Protein AF-W4LL40-F1 (afdb_monomer_lite)

InterPro domains:
  IPR016181 Acyl-CoA N-acyltransferase [SSF55729] (3-94)
  IPR054597 N-acyl amino acid synthase FeeM, catalytic core [PF21926] (8-106)

Secondary structure (DSSP, 8-state):
-HHHHHHHHIIIIIIT--S--SSSS---GGGG-TTEEEEEEEETTEEEEEEEEEE--TT--GGGGT---GGGS-TT---EEEEEEEE-HHHHTT---SS--S--------S----------

Foldseek 3Di:
DVLQQLLLCCFCPVPPNVDDDDDNGDDDPQVVDPQKDKAFDDDPPHTFWTKIKGWQDPVGDPCVVPDDCVVVDDPPDTDIDIDSGGGHPVVPVVPPPPDPDPDDDDDDDPDDDDPDPDDDD

Structure (mmCIF, N/CA/C/O backbone):
data_AF-W4LL40-F1
#
_entry.id   AF-W4LL40-F1
#
loop_
_atom_site.group_PDB
_atom_site.id
_atom_site.type_symbol
_atom_site.label_atom_id
_atom_site.label_alt_id
_atom_site.label_comp_id
_atom_site.label_asym_id
_atom_site.label_entity_id
_atom_site.label_seq_id
_atom_site.pdbx_PDB_ins_code
_atom_site.Cartn_x
_atom_site.Cartn_y
_atom_site.Cartn_z
_atom_site.occupancy
_atom_site.B_iso_or_equiv
_atom_site.auth_seq_id
_atom_site.auth_comp_id
_atom_site.auth_asym_id
_atom_site.auth_atom_id
_atom_site.pdbx_PDB_model_num
ATOM 1 N N . MET A 1 1 ? 7.031 0.241 10.222 1.00 74.25 1 MET A N 1
ATOM 2 C CA . MET A 1 1 ? 6.435 -0.694 9.242 1.00 74.25 1 MET A CA 1
ATOM 3 C C . MET A 1 1 ? 5.261 -1.504 9.801 1.00 74.25 1 MET A C 1
ATOM 5 O O . MET A 1 1 ? 4.165 -1.343 9.291 1.00 74.25 1 MET A O 1
ATOM 9 N N . LYS A 1 2 ? 5.415 -2.288 10.883 1.00 84.06 2 LYS A N 1
ATOM 10 C CA . LYS A 1 2 ? 4.340 -3.155 11.433 1.00 84.06 2 LYS A CA 1
ATOM 11 C C . LYS A 1 2 ? 2.975 -2.467 11.648 1.00 84.06 2 LYS A C 1
ATOM 13 O O . LYS A 1 2 ? 1.945 -3.053 11.338 1.00 84.06 2 LYS A O 1
ATOM 18 N N . LYS A 1 3 ? 2.966 -1.212 12.123 1.00 87.31 3 LYS A N 1
ATOM 19 C CA . LYS A 1 3 ? 1.735 -0.413 12.298 1.00 87.31 3 LYS A CA 1
ATOM 20 C C . LYS A 1 3 ? 0.994 -0.145 10.978 1.00 87.31 3 LYS A C 1
ATOM 22 O O . LYS A 1 3 ? -0.222 -0.244 10.951 1.00 87.31 3 LYS A O 1
ATOM 27 N N . LEU A 1 4 ? 1.715 0.150 9.894 1.00 87.81 4 LEU A N 1
ATOM 28 C CA . LEU A 1 4 ? 1.119 0.383 8.573 1.00 87.81 4 LEU A CA 1
ATOM 29 C C . LEU A 1 4 ? 0.469 -0.891 8.027 1.00 87.81 4 LEU A C 1
ATOM 31 O O . LEU A 1 4 ? -0.654 -0.836 7.545 1.00 87.81 4 LEU A O 1
ATOM 35 N N . LEU A 1 5 ? 1.153 -2.032 8.138 1.00 89.88 5 LEU A N 1
ATOM 36 C CA . LEU A 1 5 ? 0.642 -3.319 7.654 1.00 89.88 5 LEU A CA 1
ATOM 37 C C . LEU A 1 5 ? -0.648 -3.725 8.382 1.00 89.88 5 LEU A C 1
ATOM 39 O O . LEU A 1 5 ? -1.591 -4.192 7.749 1.00 89.88 5 LEU A O 1
ATOM 43 N N . ALA A 1 6 ? -0.703 -3.491 9.699 1.00 91.38 6 ALA A N 1
ATOM 44 C CA . ALA A 1 6 ? -1.904 -3.731 10.501 1.00 91.38 6 ALA A CA 1
ATOM 45 C C . ALA A 1 6 ? -3.056 -2.810 10.078 1.00 91.38 6 ALA A C 1
ATOM 47 O O . ALA A 1 6 ? -4.193 -3.242 9.938 1.00 91.38 6 ALA A O 1
ATOM 48 N N . VAL A 1 7 ? -2.760 -1.525 9.859 1.00 92.31 7 VAL A N 1
ATOM 49 C CA . VAL A 1 7 ? -3.774 -0.539 9.467 1.00 92.31 7 VAL A CA 1
ATO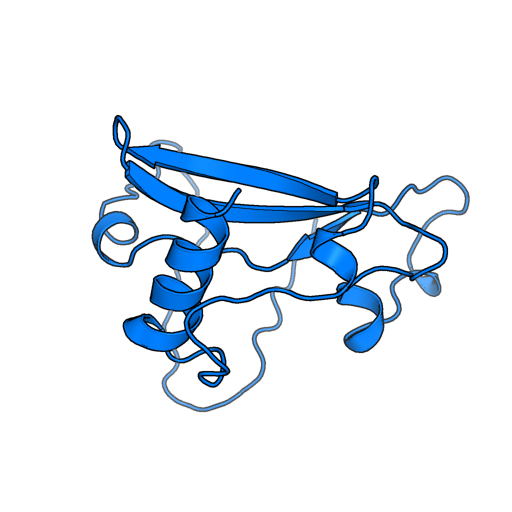M 50 C C . VAL A 1 7 ? -4.299 -0.797 8.060 1.00 92.31 7 VAL A C 1
ATOM 52 O O . VAL A 1 7 ? -5.494 -0.652 7.832 1.00 92.31 7 VAL A O 1
ATOM 55 N N . ARG A 1 8 ? -3.450 -1.242 7.129 1.00 92.06 8 ARG A N 1
ATOM 56 C CA . ARG A 1 8 ? -3.890 -1.686 5.802 1.00 92.06 8 ARG A CA 1
ATOM 57 C C . ARG A 1 8 ? -4.896 -2.818 5.894 1.00 92.06 8 ARG A C 1
ATOM 59 O O . ARG A 1 8 ? -5.938 -2.719 5.260 1.00 92.06 8 ARG A O 1
ATOM 66 N N . HIS A 1 9 ? -4.582 -3.858 6.671 1.00 93.00 9 HIS A N 1
ATOM 67 C CA . HIS A 1 9 ? -5.493 -4.984 6.888 1.00 93.00 9 HIS A CA 1
ATOM 68 C C . HIS A 1 9 ? -6.817 -4.490 7.473 1.00 93.00 9 HIS A C 1
ATOM 70 O O . HIS A 1 9 ? -7.852 -4.650 6.835 1.00 93.00 9 HIS A O 1
ATOM 76 N N . ARG A 1 10 ? -6.764 -3.733 8.572 1.00 93.38 10 ARG A N 1
ATOM 77 C CA . ARG A 1 10 ? -7.956 -3.157 9.203 1.00 93.38 10 ARG A CA 1
ATOM 78 C C . ARG A 1 10 ? -8.833 -2.360 8.232 1.00 93.38 10 ARG A C 1
ATOM 80 O O . ARG A 1 10 ? -10.049 -2.491 8.253 1.00 93.38 10 ARG A O 1
ATOM 87 N N . ILE A 1 11 ? -8.239 -1.524 7.380 1.00 93.06 11 ILE A N 1
ATOM 88 C CA . ILE A 1 11 ? -9.018 -0.684 6.462 1.00 93.06 11 ILE A CA 1
ATOM 89 C C . ILE A 1 11 ? -9.541 -1.501 5.272 1.00 93.06 11 ILE A C 1
ATOM 91 O O . ILE A 1 11 ? -10.724 -1.442 4.952 1.00 93.06 11 ILE A O 1
ATOM 95 N N . LEU A 1 12 ? -8.668 -2.239 4.586 1.00 91.75 12 LEU A N 1
ATOM 96 C CA . LEU A 1 12 ? -8.996 -2.877 3.307 1.00 91.75 12 LEU A CA 1
ATOM 97 C C . LEU A 1 12 ? -9.739 -4.208 3.469 1.00 91.75 12 LEU A C 1
ATOM 99 O O . LEU A 1 12 ? -10.446 -4.605 2.545 1.00 91.75 12 LEU A O 1
ATOM 103 N N . VAL A 1 13 ? -9.590 -4.881 4.610 1.00 92.12 13 VAL A N 1
ATOM 104 C CA . VAL A 1 13 ? -10.295 -6.125 4.945 1.00 92.12 13 VAL A CA 1
ATOM 105 C C . VAL A 1 13 ? -11.485 -5.813 5.848 1.00 92.12 13 VAL A C 1
ATOM 107 O O . VAL A 1 13 ? -12.621 -5.999 5.421 1.00 92.12 13 VAL A O 1
ATOM 110 N N . ASP A 1 14 ? -11.250 -5.286 7.055 1.00 91.75 14 ASP A N 1
ATOM 111 C CA . ASP A 1 14 ? -12.318 -5.195 8.065 1.00 91.75 14 ASP A CA 1
ATOM 112 C C . ASP A 1 14 ? -13.324 -4.069 7.776 1.00 91.75 14 ASP A C 1
ATOM 114 O O . ASP A 1 14 ? -14.532 -4.269 7.889 1.00 91.75 14 ASP A O 1
ATOM 118 N N . GLU A 1 15 ? -12.849 -2.865 7.438 1.00 90.62 15 GLU A N 1
ATOM 119 C CA . GLU A 1 15 ? -13.727 -1.705 7.225 1.00 90.62 15 GLU A CA 1
ATOM 120 C C . GLU A 1 15 ? -14.396 -1.715 5.848 1.00 90.62 15 GLU A C 1
ATOM 122 O O . GLU A 1 15 ? -15.602 -1.480 5.742 1.00 90.62 15 GLU A O 1
ATOM 127 N N . ASP A 1 16 ? -13.612 -1.917 4.788 1.00 88.31 16 ASP A N 1
ATOM 128 C CA . ASP A 1 16 ? -14.092 -1.766 3.416 1.00 88.31 16 ASP A CA 1
ATOM 129 C C . ASP A 1 16 ? -14.479 -3.086 2.738 1.00 88.31 16 ASP A C 1
ATOM 131 O O . ASP A 1 16 ? -15.249 -3.058 1.776 1.00 88.31 16 ASP A O 1
ATOM 135 N N . GLY A 1 17 ? -13.948 -4.225 3.199 1.00 88.19 17 GLY A N 1
ATOM 136 C CA . GLY A 1 17 ? -14.186 -5.530 2.575 1.00 88.19 17 GLY A CA 1
ATOM 137 C C . GLY A 1 17 ? -13.666 -5.647 1.136 1.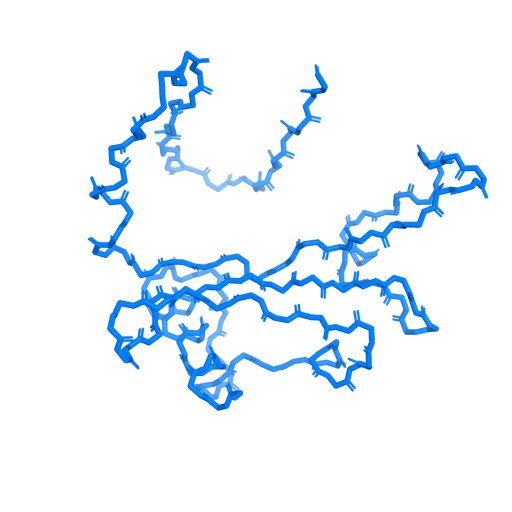00 88.19 17 GLY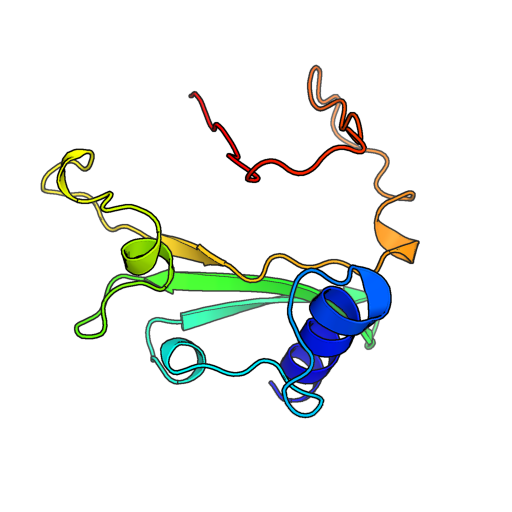 A C 1
ATOM 138 O O . GLY A 1 17 ? -14.234 -6.392 0.340 1.00 88.19 17 GLY A O 1
ATOM 139 N N . TYR A 1 18 ? -12.621 -4.894 0.769 1.00 85.81 18 TYR A N 1
ATOM 140 C CA . TYR A 1 18 ? -12.021 -4.931 -0.571 1.00 85.81 18 TYR A CA 1
ATOM 141 C C . TYR A 1 18 ? -11.146 -6.160 -0.805 1.00 85.81 18 TYR A C 1
ATOM 143 O O . TYR A 1 18 ? -11.031 -6.618 -1.941 1.00 85.81 18 TYR A O 1
ATOM 151 N N . LEU A 1 19 ? -10.503 -6.663 0.247 1.00 86.56 19 LEU A N 1
ATOM 152 C CA . LEU A 1 19 ? -9.603 -7.809 0.186 1.00 86.56 19 LEU A CA 1
ATOM 153 C C . LEU A 1 19 ? -10.068 -8.901 1.157 1.00 86.56 19 LEU A C 1
ATOM 155 O O . LEU A 1 19 ? -10.622 -8.582 2.210 1.00 86.56 19 LEU A O 1
ATOM 159 N N . PRO A 1 20 ? -9.850 -10.185 0.827 1.00 85.19 20 PRO A N 1
ATOM 160 C CA . PRO A 1 20 ? -10.128 -11.276 1.751 1.00 85.19 20 PRO A CA 1
ATOM 161 C C . PRO A 1 20 ? -9.155 -11.248 2.939 1.00 85.19 20 PRO A C 1
ATOM 163 O O . PRO A 1 20 ? -7.997 -10.852 2.790 1.00 85.19 20 PRO A O 1
ATOM 166 N N . ASP A 1 21 ? -9.599 -11.717 4.107 1.00 88.50 21 ASP A N 1
ATOM 167 C CA . ASP A 1 21 ? -8.706 -11.898 5.254 1.00 88.50 21 ASP A CA 1
ATOM 168 C C . ASP A 1 21 ? -7.736 -13.059 5.003 1.00 88.50 21 ASP A C 1
ATOM 170 O O . ASP A 1 21 ? -8.150 -14.183 4.712 1.00 88.50 21 ASP A O 1
ATOM 174 N N . GLN A 1 22 ? -6.438 -12.777 5.119 1.00 84.44 22 GLN A N 1
ATOM 175 C CA . GLN A 1 22 ? -5.356 -13.750 4.959 1.00 84.44 22 GLN A CA 1
ATOM 176 C C . GLN A 1 22 ? -4.354 -13.736 6.125 1.00 84.44 22 GLN A C 1
ATOM 178 O O . GLN A 1 22 ? -3.237 -14.225 5.977 1.00 84.44 22 GLN A O 1
ATOM 183 N N . GLY A 1 23 ? -4.739 -13.211 7.297 1.00 79.44 23 GLY A N 1
ATOM 184 C CA . GLY A 1 23 ? -3.930 -13.349 8.517 1.00 79.44 23 GLY A CA 1
ATOM 185 C C . GLY A 1 23 ? -3.530 -12.043 9.201 1.00 79.44 23 GLY A C 1
ATOM 186 O O . GLY A 1 23 ? -2.393 -11.909 9.655 1.00 79.44 23 GLY A O 1
ATOM 187 N N . GLY A 1 24 ? -4.445 -11.074 9.303 1.00 81.31 24 GLY A N 1
ATOM 188 C CA . GLY A 1 24 ? -4.273 -9.879 10.152 1.00 81.31 24 GLY A CA 1
ATOM 189 C C . GLY A 1 24 ? -3.269 -8.827 9.654 1.00 81.31 24 GLY A C 1
ATOM 190 O O . GLY A 1 24 ? -3.137 -7.760 10.255 1.00 81.31 24 GLY A O 1
ATOM 191 N N . TYR A 1 25 ? -2.566 -9.101 8.554 1.00 87.44 25 TYR A N 1
ATOM 192 C CA . TYR A 1 25 ? -1.673 -8.171 7.868 1.00 87.44 25 TYR A CA 1
ATOM 193 C C . TYR A 1 25 ? -1.817 -8.338 6.356 1.00 87.44 25 TYR A C 1
ATOM 195 O O . TYR A 1 25 ? -1.998 -9.449 5.866 1.00 87.44 25 TYR A O 1
ATOM 203 N N . ILE A 1 26 ? -1.681 -7.238 5.617 1.00 85.38 26 ILE A N 1
ATOM 204 C CA . ILE A 1 26 ? -1.511 -7.275 4.161 1.00 85.38 26 ILE A CA 1
ATOM 205 C C . ILE A 1 26 ? -0.028 -7.068 3.879 1.00 85.38 26 ILE A C 1
ATOM 207 O O . ILE A 1 26 ? 0.497 -5.989 4.161 1.00 85.38 26 ILE A O 1
ATOM 211 N N . VAL A 1 27 ? 0.623 -8.109 3.363 1.00 88.69 27 VAL A N 1
ATOM 212 C CA . VAL A 1 27 ? 2.034 -8.117 2.962 1.00 88.69 27 VAL A CA 1
ATOM 213 C C . VAL A 1 27 ? 2.156 -8.916 1.674 1.00 88.69 27 VAL A C 1
ATOM 215 O O . VAL A 1 27 ? 1.625 -10.021 1.590 1.00 88.69 27 VAL A O 1
ATOM 218 N N . ASP A 1 28 ? 2.874 -8.382 0.694 1.00 86.94 28 ASP A N 1
ATOM 219 C CA . ASP A 1 28 ? 3.228 -9.103 -0.528 1.00 86.94 28 ASP A CA 1
ATOM 220 C C . ASP A 1 28 ? 4.724 -8.948 -0.865 1.00 86.94 28 ASP A C 1
ATOM 222 O O . ASP A 1 28 ? 5.497 -8.342 -0.118 1.00 86.94 28 ASP A O 1
ATOM 226 N N . VAL A 1 29 ? 5.144 -9.521 -1.997 1.00 88.44 29 VAL A N 1
ATOM 227 C CA . VAL A 1 29 ? 6.537 -9.459 -2.469 1.00 88.44 29 VAL A CA 1
ATOM 228 C C . VAL A 1 29 ? 7.023 -8.022 -2.701 1.00 88.44 29 VAL A C 1
ATOM 230 O O . VAL A 1 29 ? 8.201 -7.736 -2.489 1.00 88.44 29 VAL A O 1
ATOM 233 N N . TYR A 1 30 ? 6.133 -7.094 -3.067 1.00 89.00 30 TYR A N 1
ATOM 234 C CA . TYR A 1 30 ? 6.497 -5.711 -3.367 1.00 89.00 30 TYR A CA 1
ATOM 235 C C . TYR A 1 30 ? 6.849 -4.923 -2.103 1.00 89.00 30 TYR A C 1
ATOM 237 O O . TYR A 1 30 ? 7.643 -3.989 -2.178 1.00 89.00 30 TYR A O 1
ATOM 245 N N . ASP A 1 31 ? 6.338 -5.303 -0.927 1.00 88.31 31 ASP A N 1
ATOM 246 C CA . ASP A 1 31 ? 6.717 -4.663 0.343 1.00 88.31 31 ASP A CA 1
ATOM 247 C C . ASP A 1 31 ? 8.176 -4.948 0.753 1.00 88.31 31 ASP A C 1
ATOM 249 O O . ASP A 1 31 ? 8.721 -4.230 1.595 1.00 88.31 31 ASP A O 1
ATOM 253 N N . ALA A 1 32 ? 8.816 -5.963 0.160 1.00 90.00 32 ALA A N 1
ATOM 254 C CA . ALA A 1 32 ? 10.222 -6.299 0.391 1.00 90.00 32 ALA A CA 1
ATOM 255 C C . ALA A 1 32 ? 11.191 -5.613 -0.591 1.00 90.00 32 ALA A C 1
ATOM 257 O O . ALA A 1 32 ? 12.405 -5.677 -0.392 1.00 90.00 32 ALA A O 1
ATOM 258 N N . LEU A 1 33 ? 10.681 -4.967 -1.646 1.00 89.19 33 LEU A N 1
ATOM 259 C CA . LEU A 1 33 ? 11.524 -4.363 -2.674 1.00 89.19 33 LEU A CA 1
ATOM 260 C C . LEU A 1 33 ? 12.142 -3.040 -2.194 1.00 89.19 33 LEU A C 1
ATOM 262 O O . LEU A 1 33 ? 11.440 -2.205 -1.620 1.00 89.19 33 LEU A O 1
ATOM 266 N N . PRO A 1 34 ? 13.428 -2.776 -2.497 1.00 89.06 34 PRO A N 1
ATOM 267 C CA . PRO A 1 34 ? 14.068 -1.499 -2.174 1.00 89.06 34 PRO A CA 1
ATOM 268 C C . PRO A 1 34 ? 13.484 -0.324 -2.976 1.00 89.06 34 PRO A C 1
ATOM 270 O O . PRO A 1 34 ? 13.642 0.828 -2.583 1.00 89.06 34 PRO A O 1
ATOM 273 N N . THR A 1 35 ? 12.791 -0.611 -4.081 1.00 89.44 35 THR A N 1
ATOM 274 C CA . THR A 1 35 ? 12.079 0.365 -4.918 1.00 89.44 35 THR A CA 1
ATOM 275 C C . THR A 1 35 ? 10.691 0.723 -4.379 1.00 89.44 35 THR A C 1
ATOM 277 O O . THR A 1 35 ? 9.986 1.534 -4.985 1.00 89.44 35 THR A O 1
ATOM 280 N N . THR A 1 36 ? 10.287 0.147 -3.243 1.00 90.62 36 THR A N 1
ATOM 281 C CA . THR A 1 36 ? 9.006 0.438 -2.603 1.00 90.62 36 THR A CA 1
ATOM 282 C C . THR A 1 36 ? 9.145 1.521 -1.540 1.00 90.62 36 THR A C 1
ATOM 284 O O . THR A 1 36 ? 9.871 1.390 -0.554 1.00 90.62 36 THR A O 1
ATOM 287 N N . ALA A 1 37 ? 8.350 2.574 -1.696 1.00 91.88 37 ALA A N 1
ATOM 288 C CA . ALA A 1 37 ? 8.158 3.623 -0.713 1.00 91.88 37 ALA A CA 1
ATOM 289 C C . ALA A 1 37 ? 6.731 3.572 -0.159 1.00 91.88 37 ALA A C 1
ATOM 291 O O . ALA A 1 37 ? 5.750 3.403 -0.882 1.00 91.88 37 ALA A O 1
ATOM 292 N N . ASN A 1 38 ? 6.604 3.753 1.152 1.00 92.19 38 ASN A N 1
ATOM 293 C CA . ASN A 1 38 ? 5.317 3.774 1.830 1.00 92.19 38 ASN A CA 1
ATOM 294 C C . ASN A 1 38 ? 5.076 5.159 2.419 1.00 92.19 38 ASN A C 1
ATOM 296 O O . ASN A 1 38 ? 5.805 5.589 3.312 1.00 92.19 38 ASN A O 1
ATOM 300 N N . PHE A 1 39 ? 4.029 5.828 1.952 1.00 93.81 39 PHE A N 1
ATOM 301 C CA . PHE A 1 39 ? 3.561 7.074 2.540 1.00 93.81 39 PHE A CA 1
ATOM 302 C C . PHE A 1 39 ? 2.498 6.744 3.576 1.00 93.81 39 PHE A C 1
ATOM 304 O O . PHE A 1 39 ? 1.550 6.009 3.304 1.00 93.81 39 PHE A O 1
ATOM 311 N N . ILE A 1 40 ? 2.687 7.265 4.782 1.00 94.38 40 ILE A N 1
ATOM 312 C CA . ILE A 1 40 ? 1.864 6.959 5.948 1.00 94.38 40 ILE A CA 1
ATOM 313 C C . ILE A 1 40 ? 1.165 8.245 6.365 1.00 94.38 40 ILE A C 1
ATOM 315 O O . ILE A 1 40 ? 1.820 9.272 6.534 1.00 94.38 40 ILE A O 1
ATOM 319 N N . VAL A 1 41 ? -0.150 8.180 6.557 1.00 93.31 41 VAL A N 1
ATOM 320 C CA . VAL A 1 41 ? -0.921 9.293 7.114 1.00 93.31 41 VAL A CA 1
ATOM 321 C C . VAL A 1 41 ? -1.054 9.077 8.617 1.00 93.31 41 VAL A C 1
ATOM 323 O O . VAL A 1 41 ? -1.459 7.997 9.058 1.00 93.31 41 VAL A O 1
ATOM 326 N N . LEU A 1 42 ? -0.694 10.098 9.392 1.00 93.94 42 LEU A N 1
ATOM 327 C CA . LEU A 1 42 ? -0.748 10.082 10.850 1.00 93.94 42 LEU A CA 1
ATOM 328 C C . LEU A 1 42 ? -1.781 11.089 11.363 1.00 93.94 42 LEU A C 1
ATOM 330 O O . LEU A 1 42 ? -1.822 12.215 10.872 1.00 93.94 42 LEU A O 1
ATOM 334 N N . ASP A 1 43 ? -2.545 10.698 12.381 1.00 90.75 43 ASP A N 1
ATOM 335 C CA . ASP A 1 43 ? -3.207 11.630 13.299 1.00 90.75 43 ASP A CA 1
ATOM 336 C C . ASP A 1 43 ? -2.510 11.533 14.661 1.00 90.75 43 ASP A C 1
ATOM 338 O O . ASP A 1 43 ? -2.565 10.511 15.355 1.00 90.75 43 ASP A O 1
ATOM 342 N N . GLY A 1 44 ? -1.718 12.555 14.989 1.00 91.06 44 GLY A N 1
ATOM 343 C CA . GLY A 1 44 ? -0.769 12.508 16.097 1.00 91.06 44 GLY A CA 1
ATOM 344 C C . GLY A 1 44 ? 0.227 11.350 15.953 1.00 91.06 44 GLY A C 1
ATOM 345 O O . GLY A 1 44 ? 1.168 11.414 15.164 1.00 91.06 44 GLY A O 1
ATOM 346 N N . THR A 1 45 ? 0.034 10.288 16.741 1.00 90.12 45 THR A N 1
ATOM 347 C CA . THR A 1 45 ? 0.885 9.078 16.726 1.00 90.12 45 THR A CA 1
ATOM 348 C C . THR A 1 45 ? 0.190 7.844 16.142 1.00 90.12 45 THR A C 1
ATOM 350 O O . THR A 1 45 ? 0.818 6.783 16.006 1.00 90.12 45 THR A O 1
ATOM 353 N N . GLU A 1 46 ? -1.096 7.964 15.803 1.00 92.06 46 GLU A N 1
ATOM 354 C CA . GLU A 1 46 ? -1.896 6.900 15.208 1.00 92.06 46 GLU A CA 1
ATOM 355 C C . GLU A 1 46 ? -1.727 6.905 13.688 1.00 92.06 46 GLU A C 1
ATOM 357 O O . GLU A 1 46 ? -1.778 7.948 13.044 1.00 92.06 46 GLU A O 1
ATOM 362 N N . VAL A 1 47 ? -1.543 5.721 13.101 1.00 94.00 47 VAL A N 1
ATOM 363 C CA . VAL A 1 47 ? -1.561 5.555 11.646 1.00 94.00 47 VAL A CA 1
ATOM 364 C C . VAL A 1 47 ? -3.010 5.428 11.200 1.00 94.00 47 VAL A C 1
ATOM 366 O O . VAL A 1 47 ? -3.683 4.467 11.565 1.00 94.00 47 VAL A O 1
ATOM 369 N N . ILE A 1 48 ? -3.474 6.375 10.390 1.00 94.81 48 ILE A N 1
ATOM 370 C CA . ILE A 1 48 ? -4.869 6.439 9.931 1.00 94.81 48 ILE A CA 1
ATOM 371 C C . ILE A 1 48 ? -5.031 6.074 8.455 1.00 94.81 48 ILE A C 1
ATOM 373 O O . ILE A 1 48 ? -6.143 6.058 7.937 1.00 94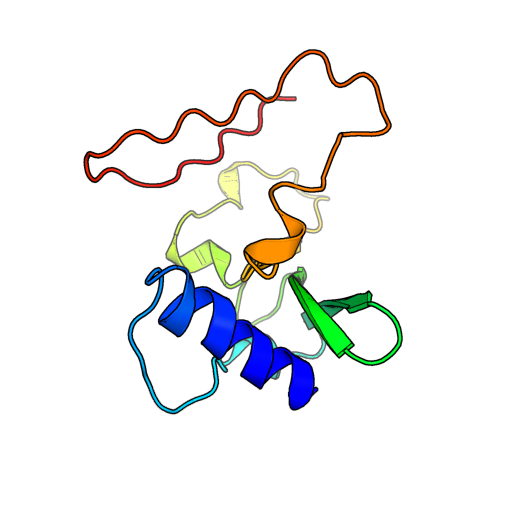.81 48 ILE A O 1
ATOM 377 N N . GLY A 1 49 ? -3.939 5.776 7.759 1.00 93.00 49 GLY A N 1
ATOM 378 C CA . GLY A 1 49 ? -3.970 5.403 6.354 1.00 93.00 49 GLY A CA 1
ATOM 379 C C . GLY A 1 49 ? -2.591 5.420 5.721 1.00 93.00 49 GLY A C 1
ATOM 380 O O . GLY A 1 49 ? -1.569 5.602 6.390 1.00 93.00 49 GLY A O 1
ATOM 381 N N . GLY A 1 50 ? -2.569 5.250 4.408 1.00 93.75 50 GLY A N 1
ATOM 382 C CA . GLY A 1 50 ? -1.350 5.323 3.631 1.00 93.75 50 GLY A CA 1
ATOM 383 C C . GLY A 1 50 ? -1.535 4.906 2.184 1.00 93.75 50 GLY A C 1
ATOM 384 O O . GLY A 1 50 ? -2.619 4.528 1.743 1.00 93.75 50 GLY A O 1
ATOM 385 N N . VAL A 1 51 ? -0.432 4.973 1.454 1.00 93.88 51 VAL A N 1
ATOM 386 C CA . VAL A 1 51 ? -0.334 4.545 0.064 1.00 93.88 51 VAL A CA 1
ATOM 387 C C . VAL A 1 51 ? 1.049 3.963 -0.190 1.00 93.88 51 VAL A C 1
ATOM 389 O O . VAL A 1 51 ? 2.039 4.392 0.410 1.00 93.88 51 VAL A O 1
ATOM 392 N N . ARG A 1 52 ? 1.110 2.947 -1.046 1.00 92.62 52 ARG A N 1
ATOM 393 C CA . ARG A 1 52 ? 2.356 2.345 -1.509 1.00 92.62 52 ARG A CA 1
ATOM 394 C C . ARG A 1 52 ? 2.697 2.883 -2.887 1.00 92.62 52 ARG A C 1
ATOM 396 O O . ARG A 1 52 ? 1.866 2.816 -3.789 1.00 92.62 52 ARG A O 1
ATOM 403 N N . LEU A 1 53 ? 3.925 3.358 -3.037 1.00 90.00 53 LEU A N 1
ATOM 404 C CA . LEU A 1 53 ? 4.533 3.628 -4.328 1.00 90.00 53 LEU A CA 1
ATOM 405 C C . LEU A 1 53 ? 5.598 2.570 -4.597 1.00 90.00 53 LEU A C 1
ATOM 407 O O . LEU A 1 53 ? 6.424 2.305 -3.726 1.00 90.00 53 LEU A O 1
ATOM 411 N N . THR A 1 54 ? 5.595 1.993 -5.788 1.00 88.62 54 THR A N 1
ATOM 412 C CA . THR A 1 54 ? 6.614 1.034 -6.219 1.00 88.62 54 THR A CA 1
ATOM 413 C C . THR A 1 54 ? 7.169 1.516 -7.545 1.00 88.62 54 THR A C 1
ATOM 415 O O . THR A 1 54 ? 6.420 1.643 -8.513 1.00 88.62 54 THR A O 1
ATOM 418 N N . ALA A 1 55 ? 8.458 1.847 -7.569 1.00 86.75 55 ALA A N 1
ATOM 419 C CA . ALA A 1 55 ? 9.156 2.099 -8.822 1.00 86.75 55 ALA A CA 1
ATOM 420 C C . ALA A 1 55 ? 9.458 0.772 -9.526 1.00 86.75 55 ALA A C 1
ATOM 422 O O . ALA A 1 55 ? 9.549 -0.276 -8.876 1.00 86.75 55 ALA A O 1
ATOM 423 N N . ASP A 1 56 ? 9.612 0.852 -10.844 1.00 83.44 56 ASP A N 1
ATOM 424 C CA . ASP A 1 56 ? 9.928 -0.296 -11.685 1.00 83.44 56 ASP A CA 1
ATOM 425 C C . ASP A 1 56 ? 11.151 -1.079 -11.172 1.00 83.44 56 ASP A C 1
ATOM 427 O O . ASP A 1 56 ? 12.116 -0.508 -10.651 1.00 83.44 56 ASP A O 1
ATOM 431 N N . SER A 1 57 ? 11.078 -2.405 -11.261 1.00 81.50 57 SER A N 1
ATOM 432 C CA . SER A 1 57 ? 12.077 -3.332 -10.724 1.00 81.50 57 SER A CA 1
ATOM 433 C C . SER A 1 57 ? 12.110 -4.623 -11.540 1.00 81.50 57 SER A C 1
ATOM 435 O O . SER A 1 57 ? 11.201 -4.890 -12.316 1.00 81.50 57 SER A O 1
ATOM 437 N N . GLU A 1 58 ? 13.107 -5.486 -11.322 1.00 79.00 58 GLU A N 1
ATOM 438 C CA . GLU A 1 58 ? 13.152 -6.804 -11.983 1.00 79.00 58 GLU A CA 1
ATOM 439 C C . GLU A 1 58 ? 11.945 -7.698 -11.645 1.00 79.00 58 GLU A C 1
ATOM 441 O O . GLU A 1 58 ? 11.573 -8.561 -12.435 1.00 79.00 58 GLU A O 1
ATOM 446 N N . ALA A 1 59 ? 11.307 -7.483 -10.488 1.00 78.38 59 ALA A N 1
ATOM 447 C CA . ALA A 1 59 ? 10.072 -8.167 -10.101 1.00 78.38 59 ALA A CA 1
ATOM 448 C C . ALA A 1 59 ? 8.809 -7.538 -10.731 1.00 78.38 59 ALA A C 1
ATOM 450 O O . ALA A 1 59 ? 7.691 -7.964 -10.429 1.00 78.38 59 ALA A O 1
ATOM 451 N N . GLY A 1 60 ? 8.982 -6.514 -11.571 1.00 79.12 60 GLY A N 1
ATOM 452 C CA . GLY A 1 60 ? 7.922 -5.681 -12.122 1.00 79.12 60 GLY A CA 1
ATOM 453 C C . GLY A 1 60 ? 7.277 -4.777 -11.075 1.00 79.12 60 GLY A C 1
ATOM 454 O O . GLY A 1 60 ? 7.798 -4.560 -9.972 1.00 79.12 60 GLY A O 1
ATOM 455 N N . MET A 1 61 ? 6.104 -4.261 -11.421 1.00 78.62 61 MET A N 1
ATOM 456 C CA . MET A 1 61 ? 5.248 -3.462 -10.556 1.00 78.62 61 MET A CA 1
ATOM 457 C C . MET A 1 61 ? 3.962 -4.217 -10.212 1.00 78.62 61 MET A C 1
ATOM 459 O O . MET A 1 61 ? 3.438 -5.004 -10.997 1.00 78.62 61 MET A O 1
ATOM 463 N N . ALA A 1 62 ? 3.375 -3.917 -9.049 1.00 73.06 62 ALA A N 1
ATOM 464 C CA . ALA A 1 62 ? 2.096 -4.510 -8.638 1.00 73.06 62 ALA A CA 1
ATOM 465 C C . ALA A 1 62 ? 0.965 -4.280 -9.664 1.00 73.06 62 ALA A C 1
ATOM 467 O O . ALA A 1 62 ? 0.046 -5.093 -9.776 1.00 73.06 62 ALA A O 1
ATOM 468 N N . SER A 1 63 ? 1.043 -3.185 -10.426 1.00 73.25 63 SER A N 1
ATOM 469 C CA . SER A 1 63 ? 0.094 -2.831 -11.484 1.00 73.25 63 SER A CA 1
ATOM 470 C C . SER A 1 63 ? 0.167 -3.721 -12.724 1.00 73.25 63 SER A C 1
ATOM 472 O O . SER A 1 63 ? -0.840 -3.825 -13.423 1.00 73.25 63 SER A O 1
ATOM 474 N N . ASP A 1 64 ? 1.295 -4.385 -12.980 1.00 74.56 64 ASP A N 1
ATOM 475 C CA . ASP A 1 64 ? 1.530 -5.126 -14.231 1.00 74.56 64 ASP A CA 1
ATOM 476 C C . ASP A 1 64 ? 0.610 -6.344 -14.353 1.00 74.56 64 ASP A C 1
ATOM 478 O O . ASP A 1 64 ? 0.261 -6.782 -15.445 1.00 74.56 64 ASP A O 1
ATOM 482 N N . THR A 1 65 ? 0.138 -6.856 -13.214 1.00 70.88 65 THR A N 1
ATOM 483 C CA . THR A 1 65 ? -0.867 -7.927 -13.153 1.00 70.88 65 THR A CA 1
ATOM 484 C C . THR A 1 65 ? -2.255 -7.486 -13.620 1.00 70.88 65 THR A C 1
ATOM 486 O O . THR A 1 65 ? -3.089 -8.326 -13.951 1.00 70.88 65 THR A O 1
ATOM 489 N N . SER A 1 66 ? -2.526 -6.178 -13.617 1.00 72.88 66 SER A N 1
ATOM 490 C CA . SER A 1 66 ? -3.840 -5.605 -13.920 1.00 72.88 66 SER A CA 1
ATOM 491 C C . SER A 1 66 ? -3.880 -4.933 -15.290 1.00 72.88 66 SER A C 1
ATOM 493 O O . SER A 1 66 ? -4.902 -5.005 -15.973 1.00 72.88 66 SER A O 1
ATOM 495 N N . LEU A 1 67 ? -2.796 -4.261 -15.685 1.00 75.62 67 LEU A N 1
ATOM 496 C CA . LEU A 1 67 ? -2.678 -3.591 -16.976 1.00 75.62 67 LEU A CA 1
ATOM 497 C C . LEU A 1 67 ? -1.203 -3.404 -17.347 1.00 75.62 67 LEU A C 1
ATOM 499 O O . LEU A 1 67 ? -0.425 -2.901 -16.539 1.00 75.62 67 LEU A O 1
ATOM 503 N N . ASP A 1 68 ? -0.846 -3.744 -18.585 1.00 75.44 68 ASP A N 1
ATOM 504 C CA . ASP A 1 68 ? 0.468 -3.428 -19.143 1.00 75.44 68 ASP A CA 1
ATOM 505 C C . ASP A 1 68 ? 0.493 -1.971 -19.624 1.00 75.44 68 ASP A C 1
ATOM 507 O O . ASP A 1 68 ? -0.119 -1.609 -20.633 1.00 75.44 68 ASP A O 1
ATOM 511 N N . PHE A 1 69 ? 1.177 -1.119 -18.861 1.00 75.69 69 PHE A N 1
ATOM 512 C CA . PHE A 1 69 ? 1.332 0.298 -19.180 1.00 75.69 69 PHE A CA 1
ATOM 513 C C . PHE A 1 69 ? 2.520 0.575 -20.101 1.00 75.69 69 PHE A C 1
ATOM 515 O O . PHE A 1 69 ? 2.581 1.668 -20.663 1.00 75.69 69 PHE A O 1
ATOM 522 N N . LEU A 1 70 ? 3.442 -0.376 -20.288 1.00 78.69 70 LEU A N 1
ATOM 523 C CA . LEU A 1 70 ? 4.669 -0.159 -21.058 1.00 78.69 70 LEU A CA 1
ATOM 524 C C . LEU A 1 70 ? 4.409 0.348 -22.488 1.00 78.69 70 LEU A C 1
ATOM 526 O O . LEU A 1 70 ? 5.099 1.281 -22.901 1.00 78.69 70 LEU A O 1
ATOM 530 N N . PRO A 1 71 ? 3.389 -0.138 -23.228 1.00 85.06 71 PRO A N 1
ATOM 531 C CA . PRO A 1 71 ? 3.094 0.362 -24.571 1.00 85.06 71 PRO A CA 1
ATOM 532 C C . PRO A 1 71 ? 2.636 1.826 -24.617 1.00 85.06 71 PRO A C 1
ATOM 534 O O . PRO A 1 71 ? 2.633 2.434 -25.686 1.00 85.06 71 PRO A O 1
ATOM 537 N N . LEU A 1 72 ? 2.198 2.385 -23.486 1.00 85.19 72 LEU A N 1
ATOM 538 C CA . LEU A 1 72 ? 1.653 3.742 -23.388 1.00 85.19 72 LEU A CA 1
ATOM 539 C C . LEU A 1 72 ? 2.694 4.767 -22.922 1.00 85.19 72 LEU A C 1
ATOM 541 O O . LEU A 1 72 ? 2.403 5.964 -22.886 1.00 85.19 72 LEU A O 1
ATOM 545 N N . LEU A 1 73 ? 3.888 4.314 -22.540 1.00 83.75 73 LEU A N 1
ATOM 546 C CA . LEU A 1 73 ? 4.933 5.159 -21.979 1.00 83.75 73 LEU A CA 1
ATOM 547 C C . LEU A 1 73 ? 5.920 5.617 -23.054 1.00 83.75 73 LEU A C 1
ATOM 549 O O . LEU A 1 73 ? 6.212 4.914 -24.020 1.00 83.75 73 LEU A O 1
ATOM 553 N N . SER A 1 74 ? 6.468 6.819 -22.871 1.00 86.56 74 SER A N 1
ATOM 554 C CA . SER A 1 74 ? 7.615 7.255 -23.664 1.00 86.56 74 SER A CA 1
ATOM 555 C C . SER A 1 74 ? 8.863 6.461 -23.271 1.00 86.56 74 SER A C 1
ATOM 557 O O . SER A 1 74 ? 9.002 6.009 -22.136 1.00 86.56 74 SER A O 1
ATOM 559 N N . SER A 1 75 ? 9.826 6.349 -24.187 1.00 83.62 75 SER A N 1
ATOM 560 C CA . SER A 1 75 ? 11.076 5.607 -23.959 1.00 83.62 75 SER A CA 1
ATOM 561 C C . SER A 1 75 ? 11.952 6.165 -22.828 1.00 83.62 75 SER A C 1
ATOM 563 O O . SER A 1 75 ? 12.892 5.505 -22.403 1.00 83.62 75 SER A O 1
ATOM 565 N N . SER A 1 76 ? 11.680 7.387 -22.362 1.00 87.00 76 SER A N 1
ATOM 566 C CA . SER A 1 76 ? 12.382 8.040 -21.252 1.00 87.00 76 SER A CA 1
ATOM 567 C C . SER A 1 76 ? 11.573 8.051 -19.950 1.00 87.00 76 SER A C 1
ATOM 569 O O . SER A 1 76 ? 11.947 8.752 -19.012 1.00 87.00 76 SER A O 1
ATOM 571 N N . ALA A 1 77 ? 10.420 7.382 -19.907 1.00 85.88 77 ALA A N 1
ATOM 572 C CA . ALA A 1 77 ? 9.570 7.370 -18.729 1.00 85.88 77 ALA A CA 1
ATOM 573 C C . ALA A 1 77 ? 10.152 6.471 -17.628 1.00 85.88 77 ALA A C 1
ATOM 575 O O . ALA A 1 77 ? 10.741 5.424 -17.893 1.00 85.88 77 ALA A O 1
ATOM 576 N N . HIS A 1 78 ? 9.927 6.868 -16.377 1.00 83.94 78 HIS A N 1
ATOM 577 C CA . HIS A 1 78 ? 10.215 6.058 -15.196 1.00 83.94 78 HIS A CA 1
ATOM 578 C C . HIS A 1 78 ? 8.902 5.842 -14.444 1.00 83.94 78 HIS A C 1
ATOM 580 O O . HIS A 1 78 ? 8.482 6.728 -13.691 1.00 83.94 78 HIS A O 1
ATOM 586 N N . PRO A 1 79 ? 8.187 4.737 -14.713 1.00 84.88 79 PRO A N 1
ATOM 587 C CA . PRO A 1 79 ? 6.877 4.524 -14.129 1.00 84.88 79 PRO A CA 1
ATOM 588 C C . PRO A 1 79 ? 6.974 4.258 -12.626 1.00 84.88 79 PRO A C 1
ATOM 590 O O . PRO A 1 79 ? 7.926 3.662 -12.120 1.00 84.88 79 PRO A O 1
ATOM 593 N N . ILE A 1 80 ? 5.950 4.722 -11.913 1.00 87.50 80 ILE A N 1
ATOM 594 C CA . ILE A 1 80 ? 5.744 4.457 -10.493 1.00 87.50 80 ILE A CA 1
ATOM 595 C C . ILE A 1 80 ? 4.310 3.969 -10.338 1.00 87.50 80 ILE A C 1
ATOM 597 O O . ILE A 1 80 ? 3.360 4.684 -10.662 1.00 87.50 80 ILE A O 1
ATOM 601 N N . ALA A 1 81 ? 4.150 2.763 -9.808 1.00 86.94 81 ALA A N 1
ATOM 602 C CA . ALA A 1 81 ? 2.849 2.214 -9.482 1.00 86.94 81 ALA A CA 1
ATOM 603 C C . ALA A 1 81 ? 2.372 2.731 -8.124 1.00 86.94 81 ALA A C 1
ATOM 605 O O . ALA A 1 81 ? 3.113 2.725 -7.142 1.00 86.94 81 ALA A O 1
ATOM 606 N N . CYS A 1 82 ? 1.105 3.132 -8.061 1.00 89.25 82 CYS A N 1
ATOM 607 C CA . CYS A 1 82 ? 0.432 3.548 -6.838 1.00 89.25 82 CYS A CA 1
ATOM 608 C C . CYS A 1 82 ? -0.574 2.466 -6.429 1.00 89.25 82 CYS A C 1
ATOM 610 O O . CYS A 1 82 ? -1.480 2.138 -7.193 1.00 89.25 82 CYS A O 1
ATOM 612 N N . SER A 1 83 ? -0.407 1.881 -5.244 1.00 88.50 83 SER A N 1
ATOM 613 C CA . SER A 1 83 ? -1.218 0.753 -4.770 1.00 88.50 83 SER A CA 1
ATOM 614 C C . SER A 1 83 ? -1.530 0.852 -3.275 1.00 88.50 83 SER A C 1
ATOM 616 O O . SER A 1 83 ? -0.956 1.669 -2.553 1.00 88.50 83 SER A O 1
ATOM 618 N N . LEU A 1 84 ? -2.473 0.023 -2.807 1.00 90.62 84 LEU A N 1
ATOM 619 C CA . LEU A 1 84 ? -2.873 -0.072 -1.394 1.00 90.62 84 LEU A CA 1
ATOM 620 C C . LEU A 1 84 ? 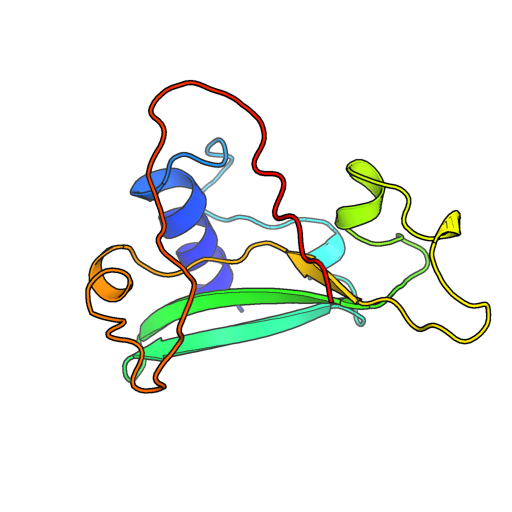-3.219 1.289 -0.759 1.00 90.62 84 LEU A C 1
ATOM 622 O O . LEU A 1 84 ? -2.907 1.541 0.408 1.00 90.62 84 LEU A O 1
ATOM 626 N N . PHE A 1 85 ? -3.852 2.171 -1.540 1.00 92.38 85 PHE A N 1
ATOM 627 C CA . PHE A 1 85 ? -4.385 3.431 -1.036 1.00 92.38 85 PHE A CA 1
ATOM 628 C C . PHE A 1 85 ? -5.503 3.143 -0.033 1.00 92.38 85 PHE A C 1
ATOM 630 O O . PHE A 1 85 ? -6.504 2.510 -0.367 1.00 92.38 85 PHE A O 1
ATOM 637 N N . CYS A 1 86 ? -5.327 3.607 1.199 1.00 92.12 86 CYS A N 1
ATOM 638 C CA . CYS A 1 86 ? -6.272 3.379 2.281 1.00 92.12 86 CYS A CA 1
ATOM 639 C C . CYS A 1 86 ? -6.306 4.570 3.243 1.00 92.12 86 CYS A C 1
ATOM 641 O O . CYS A 1 86 ? -5.290 5.205 3.525 1.00 92.12 86 CYS A O 1
ATOM 643 N N . LEU A 1 87 ? -7.491 4.859 3.770 1.00 94.50 87 LEU A N 1
ATOM 644 C CA . LEU A 1 87 ? -7.718 5.862 4.810 1.00 94.50 87 LEU A CA 1
ATOM 645 C C . LEU A 1 87 ? -8.854 5.368 5.705 1.00 94.50 87 LEU A C 1
ATOM 647 O O . LEU A 1 87 ? -9.865 4.911 5.180 1.00 94.50 87 LEU A O 1
ATOM 651 N N . ARG A 1 88 ? -8.717 5.450 7.026 1.00 92.62 88 ARG A N 1
ATOM 652 C CA . ARG A 1 88 ? -9.752 5.072 8.003 1.00 92.62 88 ARG A CA 1
ATOM 653 C C . ARG A 1 88 ? -11.081 5.756 7.676 1.00 92.62 88 ARG A C 1
ATOM 655 O O . ARG A 1 88 ? -11.095 6.958 7.403 1.00 92.62 88 ARG A O 1
ATOM 662 N N . GLN A 1 89 ? -12.198 5.027 7.738 1.00 89.06 89 GLN A N 1
ATOM 663 C CA . GLN A 1 89 ? -13.513 5.548 7.329 1.00 89.06 89 GLN A CA 1
ATOM 664 C C . GLN A 1 89 ? -13.889 6.857 8.040 1.00 89.06 89 GLN A C 1
ATOM 666 O O . GLN A 1 89 ? -14.335 7.796 7.386 1.00 89.06 89 GLN A O 1
ATOM 671 N N . ALA A 1 90 ? -13.591 6.970 9.339 1.00 87.94 90 ALA A N 1
ATOM 672 C CA . ALA A 1 90 ? -13.863 8.166 10.147 1.00 87.94 90 ALA A CA 1
ATOM 673 C C . ALA A 1 90 ? -13.206 9.467 9.624 1.00 87.94 90 ALA A C 1
ATOM 675 O O . ALA A 1 90 ? -13.649 10.566 9.959 1.00 87.94 90 ALA A O 1
ATOM 676 N N . TYR A 1 91 ? -12.162 9.358 8.795 1.00 87.62 91 TYR A N 1
ATOM 677 C CA . TYR A 1 91 ? -11.420 10.497 8.245 1.00 87.62 91 TYR A CA 1
ATOM 678 C C . TYR A 1 91 ? -11.812 10.829 6.801 1.00 87.62 91 TYR A C 1
ATOM 680 O O . TYR A 1 91 ? -11.390 11.857 6.277 1.00 87.62 91 TYR A O 1
ATOM 688 N N . ARG A 1 92 ? -12.638 9.998 6.153 1.00 85.31 92 ARG A N 1
ATOM 689 C CA . ARG A 1 92 ? -13.087 10.226 4.769 1.00 85.31 92 ARG A CA 1
ATOM 690 C C . ARG A 1 92 ? -14.131 11.340 4.694 1.00 85.31 92 ARG A C 1
ATOM 692 O O . ARG A 1 92 ? -14.047 12.194 3.819 1.00 85.31 92 ARG A O 1
ATOM 699 N N . ASP A 1 93 ? -15.053 11.378 5.655 1.00 69.19 93 ASP A N 1
ATOM 700 C CA . ASP A 1 93 ? -16.175 12.331 5.663 1.00 69.19 93 ASP A CA 1
ATOM 701 C C . ASP A 1 93 ? -15.777 13.737 6.153 1.00 69.19 93 ASP A C 1
ATOM 703 O O . ASP A 1 93 ? -16.434 14.728 5.833 1.00 69.19 93 ASP A O 1
ATOM 707 N N . ASN A 1 94 ? -14.663 13.842 6.887 1.00 54.81 94 ASN A N 1
ATOM 708 C CA . ASN A 1 94 ? -14.091 15.111 7.353 1.00 54.81 94 ASN A CA 1
ATOM 709 C C . ASN A 1 94 ? -13.107 15.738 6.361 1.00 54.81 94 ASN A C 1
ATOM 711 O O . ASN A 1 94 ? -12.616 16.845 6.592 1.00 54.81 94 ASN A O 1
ATOM 715 N N . MET A 1 95 ? -12.854 15.077 5.230 1.00 48.00 95 MET A N 1
ATOM 716 C CA . MET A 1 95 ? -12.099 15.645 4.125 1.00 48.00 95 MET A CA 1
ATOM 717 C C . MET A 1 95 ? -12.990 16.652 3.381 1.00 48.00 95 MET A C 1
ATOM 719 O O . MET A 1 95 ? -13.384 16.443 2.238 1.00 48.00 95 MET A O 1
ATOM 723 N N . LYS A 1 96 ? -13.338 17.769 4.036 1.00 37.81 96 LYS A N 1
ATOM 724 C CA . LYS A 1 96 ? -13.759 18.972 3.314 1.00 37.81 96 LYS A CA 1
ATOM 725 C C . LYS A 1 96 ? -12.537 19.389 2.505 1.00 37.81 96 LYS A C 1
ATOM 727 O O . LYS A 1 96 ? -11.530 19.735 3.121 1.00 37.81 96 LYS A O 1
ATOM 732 N N . PRO A 1 97 ? -12.561 19.327 1.166 1.00 38.19 97 PRO A N 1
ATOM 733 C CA . PRO A 1 97 ? -11.418 19.771 0.399 1.00 38.19 97 PRO A CA 1
ATOM 734 C C . PRO A 1 97 ? -11.243 21.265 0.687 1.00 38.19 97 PRO A C 1
ATOM 736 O O . PRO A 1 97 ? -12.056 22.089 0.279 1.00 38.19 97 PRO A O 1
ATOM 739 N N . THR A 1 98 ? -10.188 21.627 1.415 1.00 37.44 98 THR A N 1
ATOM 740 C CA . THR A 1 98 ? -9.805 23.023 1.689 1.00 37.44 98 THR A CA 1
ATOM 741 C C . THR A 1 98 ? -9.269 23.729 0.438 1.00 37.44 98 THR A C 1
ATOM 743 O O . THR A 1 98 ? -8.787 24.855 0.500 1.00 37.44 98 THR A O 1
ATOM 746 N N . VAL A 1 99 ? -9.375 23.074 -0.717 1.00 36.62 99 VAL A N 1
ATOM 747 C CA . VAL A 1 99 ? -9.054 23.583 -2.043 1.00 36.62 99 VAL A CA 1
ATOM 748 C C . VAL A 1 99 ? -10.353 23.533 -2.847 1.00 36.62 99 VAL A C 1
ATOM 750 O O . VAL A 1 99 ? -10.998 22.479 -2.839 1.00 36.62 99 VAL A O 1
ATOM 753 N N . PRO A 1 100 ? -10.776 24.607 -3.541 1.00 31.14 100 PRO A N 1
ATOM 754 C CA . PRO A 1 100 ? -11.986 24.586 -4.353 1.00 31.14 100 PRO A CA 1
ATOM 755 C C . PRO A 1 100 ? -11.780 23.648 -5.550 1.00 31.14 100 PRO A C 1
ATOM 757 O O . PRO A 1 100 ? -11.425 24.061 -6.649 1.00 31.14 100 PRO A O 1
ATOM 760 N N . THR A 1 101 ? -12.005 22.355 -5.342 1.00 37.19 101 THR A N 1
ATOM 761 C CA . THR A 1 101 ? -12.051 21.349 -6.396 1.00 37.19 101 THR A CA 1
ATOM 762 C C . THR A 1 101 ? -13.444 21.401 -7.002 1.00 37.19 101 THR A C 1
ATOM 764 O O . THR A 1 101 ? -14.385 20.730 -6.575 1.00 37.19 101 THR A O 1
ATOM 767 N N . ARG A 1 102 ? -13.598 22.224 -8.045 1.00 31.84 102 ARG A N 1
ATOM 768 C CA . ARG A 1 102 ? -14.601 21.934 -9.072 1.00 31.84 102 ARG A CA 1
ATOM 769 C C . ARG A 1 102 ? -14.261 20.560 -9.650 1.00 31.84 102 ARG A C 1
ATOM 771 O O . ARG A 1 102 ? -13.414 20.454 -10.523 1.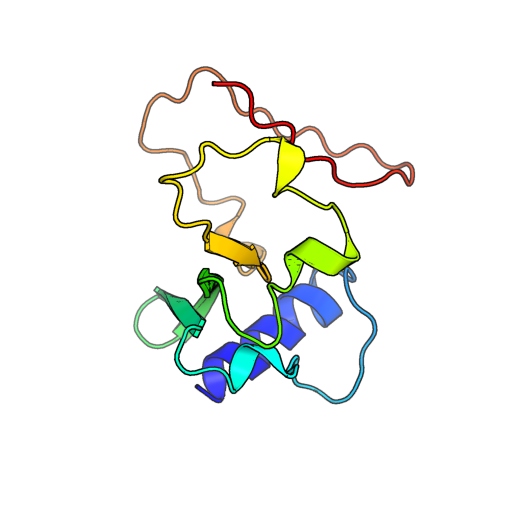00 31.84 102 ARG A O 1
ATOM 778 N N . GLY A 1 103 ? -14.934 19.529 -9.150 1.00 35.47 103 GLY A N 1
ATOM 779 C CA . GLY A 1 103 ? -14.970 18.210 -9.773 1.00 35.47 103 GLY A CA 1
ATOM 780 C C . GLY A 1 103 ? -14.265 17.116 -8.984 1.00 35.47 103 GLY A C 1
ATOM 781 O O . GLY A 1 103 ? -13.187 16.697 -9.359 1.00 35.47 103 GLY A O 1
ATOM 782 N N . LEU A 1 104 ? -14.920 16.594 -7.948 1.00 31.00 104 LEU A N 1
ATOM 783 C CA . LEU A 1 104 ? -14.846 15.173 -7.590 1.00 31.00 104 LEU A CA 1
ATOM 784 C C . LEU A 1 104 ? -16.051 14.856 -6.705 1.00 31.00 104 LEU A C 1
ATOM 786 O O . LEU A 1 104 ? -16.040 15.003 -5.488 1.00 31.00 104 LEU A O 1
ATOM 790 N N . ARG A 1 105 ? -17.156 14.492 -7.361 1.00 28.77 105 ARG A N 1
ATOM 791 C CA . ARG A 1 105 ? -18.361 13.992 -6.699 1.00 28.77 105 ARG A CA 1
ATOM 792 C C . ARG A 1 105 ? -18.276 12.468 -6.716 1.00 28.77 105 ARG A C 1
ATOM 794 O O . ARG A 1 105 ? -18.518 11.853 -7.750 1.00 28.77 105 ARG A O 1
ATOM 801 N N . TYR A 1 106 ? -17.905 11.866 -5.591 1.00 34.25 106 TYR A N 1
ATOM 802 C CA . TYR A 1 106 ? -17.920 10.413 -5.441 1.00 34.25 106 TYR A CA 1
ATOM 803 C C . TYR A 1 106 ? -19.381 9.960 -5.320 1.00 34.25 106 TYR A C 1
ATOM 805 O O . TYR A 1 106 ? -20.048 10.245 -4.325 1.00 34.25 106 TYR A O 1
ATOM 813 N N . ARG A 1 107 ? -19.924 9.312 -6.357 1.00 28.56 107 ARG A N 1
ATOM 814 C CA . ARG A 1 107 ? -21.254 8.691 -6.300 1.00 28.56 107 ARG A CA 1
ATOM 815 C C . ARG A 1 107 ? -21.065 7.190 -6.124 1.00 28.56 107 ARG A C 1
ATOM 817 O O . ARG A 1 107 ? -20.627 6.508 -7.043 1.00 28.56 107 ARG A O 1
ATOM 824 N N . ARG A 1 108 ? -21.400 6.686 -4.935 1.00 28.48 108 ARG A N 1
ATOM 825 C CA . ARG A 1 108 ? -21.446 5.250 -4.631 1.00 28.48 108 ARG A CA 1
ATOM 826 C C . ARG A 1 108 ? -22.498 4.605 -5.549 1.00 28.48 108 ARG A C 1
ATOM 828 O O . ARG A 1 108 ? -23.676 4.937 -5.439 1.00 28.48 108 ARG A O 1
ATOM 835 N N . SER A 1 109 ? -22.084 3.736 -6.471 1.00 29.58 109 SER A N 1
ATOM 836 C CA . SER A 1 109 ? -22.997 2.891 -7.252 1.00 29.58 109 SER A CA 1
ATOM 837 C C . SER A 1 109 ? -22.995 1.491 -6.650 1.00 29.58 109 SER A C 1
ATOM 839 O O . SER A 1 109 ? -21.954 0.852 -6.549 1.00 29.58 109 SER A O 1
ATOM 841 N N . SER A 1 110 ? -24.162 1.034 -6.206 1.00 34.50 110 SER A N 1
ATOM 842 C CA . SER A 1 110 ? -24.385 -0.202 -5.451 1.00 34.50 110 SER A CA 1
ATOM 843 C C . SER A 1 110 ? -24.515 -1.461 -6.319 1.00 34.50 110 SER A C 1
ATOM 845 O O . SER A 1 110 ? -25.250 -2.379 -5.964 1.00 34.50 110 SER A O 1
ATOM 847 N N . LYS A 1 111 ? -23.822 -1.548 -7.459 1.00 31.88 111 LYS A N 1
ATOM 848 C CA . LYS A 1 111 ? -23.799 -2.773 -8.273 1.00 31.88 111 LYS A CA 1
ATOM 849 C C . LYS A 1 111 ? -22.394 -3.034 -8.795 1.00 31.88 111 LYS A C 1
ATOM 851 O O . LYS A 1 111 ? -21.766 -2.127 -9.331 1.00 31.88 111 LYS A O 1
ATOM 856 N N . GLY A 1 112 ? -21.928 -4.266 -8.576 1.00 41.88 112 GLY A N 1
ATOM 857 C CA . GLY A 1 112 ? -20.584 -4.736 -8.892 1.00 41.88 112 GLY A CA 1
ATOM 858 C C . GLY A 1 112 ? -20.119 -4.344 -10.293 1.00 41.88 112 GLY A C 1
ATOM 859 O O . GLY A 1 112 ? -20.857 -4.466 -11.268 1.00 41.88 112 GLY A O 1
ATOM 860 N N . GLY A 1 113 ? -18.885 -3.858 -10.357 1.00 27.08 113 GLY A N 1
ATOM 861 C CA . GLY A 1 113 ? -18.220 -3.433 -11.579 1.00 27.08 113 GLY A CA 1
ATOM 862 C C . GLY A 1 113 ? -16.940 -2.684 -11.229 1.00 27.08 113 GLY A C 1
ATOM 863 O O . GLY A 1 113 ? -16.997 -1.626 -10.613 1.00 27.08 113 GLY A O 1
ATOM 864 N N . SER A 1 114 ? -15.808 -3.295 -11.577 1.00 30.70 114 SER A N 1
ATOM 865 C CA . SER A 1 114 ? -14.433 -2.773 -11.614 1.00 30.70 114 SER A CA 1
ATOM 866 C C . SER A 1 114 ? -14.255 -1.262 -11.377 1.00 30.70 114 SER A C 1
ATOM 868 O O . SER A 1 114 ? -14.701 -0.437 -12.179 1.00 30.70 114 SER A O 1
ATOM 870 N N . CYS A 1 115 ? -13.496 -0.912 -10.334 1.00 31.05 115 CYS A N 1
ATOM 871 C CA . CYS A 1 115 ? -12.960 0.430 -10.111 1.00 31.05 115 CYS A CA 1
ATOM 872 C C . CYS A 1 115 ? -11.908 0.777 -11.179 1.00 31.05 115 CYS A C 1
ATOM 874 O O . CYS A 1 115 ? -10.711 0.628 -10.958 1.00 31.05 115 CYS A O 1
ATOM 876 N N . LEU A 1 116 ? -12.350 1.267 -12.337 1.00 29.59 116 LEU A N 1
ATOM 877 C CA . LEU A 1 116 ? -11.498 2.013 -13.261 1.00 29.59 116 LEU A CA 1
ATOM 878 C C . LEU A 1 116 ? -11.437 3.469 -12.789 1.00 29.59 116 LEU A C 1
ATOM 880 O O . LEU A 1 116 ? -12.346 4.262 -13.043 1.00 29.59 116 LEU A O 1
ATOM 884 N N . ALA A 1 117 ? -10.356 3.828 -12.097 1.00 33.31 117 ALA A N 1
ATOM 885 C CA . ALA A 1 117 ? -9.974 5.222 -11.925 1.00 33.31 117 ALA A CA 1
ATOM 886 C C . ALA A 1 117 ? -9.438 5.741 -13.271 1.00 33.31 117 ALA A C 1
ATOM 888 O O . ALA A 1 117 ? -8.255 5.624 -13.576 1.00 33.31 117 ALA A O 1
ATOM 889 N N . ASN A 1 118 ? -10.335 6.267 -14.108 1.00 25.33 118 ASN A N 1
ATOM 890 C CA . ASN A 1 118 ? -9.973 6.984 -15.328 1.00 25.33 118 ASN A CA 1
ATOM 891 C C . ASN A 1 118 ? -9.373 8.347 -14.949 1.00 25.33 118 ASN A C 1
ATOM 893 O O . ASN A 1 118 ? -10.104 9.294 -14.660 1.00 25.33 118 ASN A O 1
ATOM 897 N N . TRP A 1 119 ? -8.046 8.442 -14.970 1.00 25.22 119 TRP A N 1
ATOM 898 C CA . TRP A 1 119 ? -7.318 9.708 -14.970 1.00 25.22 119 TRP A CA 1
ATOM 899 C C . TRP A 1 119 ? -7.174 10.162 -16.427 1.00 25.22 119 TRP A C 1
ATOM 901 O O . TRP A 1 119 ? -6.489 9.513 -17.214 1.00 25.22 119 TRP A O 1
ATOM 911 N N . ARG A 1 120 ? -7.853 11.244 -16.818 1.00 20.52 120 ARG A N 1
ATOM 912 C CA . ARG A 1 120 ? -7.556 11.967 -18.064 1.00 20.52 120 ARG A CA 1
ATOM 913 C C . ARG A 1 120 ? -6.967 13.327 -17.697 1.00 20.52 120 ARG A C 1
ATOM 915 O O . ARG A 1 120 ? -7.495 13.971 -16.793 1.00 20.52 120 ARG A O 1
ATOM 922 N N . CYS A 1 121 ? -5.858 13.652 -18.365 1.00 33.25 121 CYS A N 1
ATOM 923 C CA . CYS A 1 121 ? -5.031 14.850 -18.213 1.00 33.25 121 CYS A CA 1
ATOM 924 C C . CYS A 1 121 ? -5.821 16.160 -18.266 1.00 33.25 121 CYS A C 1
ATOM 926 O O . CYS A 1 121 ? -6.814 16.218 -19.027 1.00 33.25 121 CYS A O 1
#

Sequence (121 aa):
MKKLLAVRHRILVDEDGYLPDQGGYIVDVYDALPTTANFIVLDGTEVIGGVRLTADSEAGMASDTSLDFLPLLSSSAHPIACSLFCLRQAYRDNMKPTVPTRGLRYRRSSKGGSCLANWRC

Organism: NCBI:txid1429439

pLDDT: mean 74.45, std 23.42, range [20.52, 94.81]

Radius of gyration: 16.07 Å; chains: 1; bounding box: 38×38×41 Å